Protein AF-A0A2E0EJV5-F1 (afdb_monomer_lite)

Foldseek 3Di:
DDDDDQDADQDPNDGPPVSVVVVVVVVVVQPPHDDDDDDDDDFPFADPLLVCLCQVAVLVLVCVLCVVVVHNDDSVRSVQCLQVPQVVQWDFDQDPVRDTDTDRDDPRPDGNVSSVVSVVSSQVVCVVSVRHGDDSPPPPD

Structure (mmCIF, N/CA/C/O backbone):
data_AF-A0A2E0EJV5-F1
#
_entry.id   AF-A0A2E0EJV5-F1
#
loop_
_atom_site.group_PDB
_atom_site.id
_atom_site.type_symbol
_atom_site.label_atom_id
_atom_site.label_alt_id
_atom_site.label_comp_id
_atom_site.label_asym_id
_atom_site.label_entity_id
_atom_site.label_seq_id
_atom_site.pdbx_PDB_ins_code
_atom_site.Cartn_x
_atom_site.Cartn_y
_atom_site.Cartn_z
_atom_site.occupancy
_atom_site.B_iso_or_equiv
_atom_site.auth_seq_id
_atom_site.auth_comp_id
_atom_site.auth_asym_id
_atom_site.auth_atom_id
_atom_site.pdbx_PDB_model_num
ATOM 1 N N . MET A 1 1 ? 0.681 -11.811 24.966 1.00 39.41 1 MET A N 1
ATOM 2 C CA . MET A 1 1 ? -0.355 -11.800 23.908 1.00 39.41 1 MET A CA 1
ATOM 3 C C . MET A 1 1 ? -0.661 -10.344 23.573 1.00 39.41 1 MET A C 1
ATOM 5 O O . MET A 1 1 ? -0.899 -9.587 24.505 1.00 39.41 1 MET A O 1
ATOM 9 N N . LYS A 1 2 ? -0.557 -9.905 22.310 1.00 48.88 2 LYS A N 1
ATOM 10 C CA . LYS A 1 2 ? -0.915 -8.518 21.949 1.00 48.88 2 LYS A CA 1
ATOM 11 C C . LYS A 1 2 ? -2.442 -8.365 22.053 1.00 48.88 2 LYS A C 1
ATOM 13 O O . LYS A 1 2 ? -3.135 -9.238 21.532 1.00 48.88 2 LYS A O 1
ATOM 18 N N . PRO A 1 3 ? -2.972 -7.324 22.714 1.00 64.12 3 PRO A N 1
ATOM 19 C CA . PRO A 1 3 ? -4.412 -7.103 22.762 1.00 64.12 3 PRO A CA 1
ATOM 20 C C . PRO A 1 3 ? -4.940 -6.816 21.351 1.00 64.12 3 PRO A C 1
ATOM 22 O O . PRO A 1 3 ? -4.313 -6.085 20.580 1.00 64.12 3 PRO A O 1
ATOM 25 N N . ALA A 1 4 ? -6.075 -7.421 21.000 1.00 71.81 4 ALA A N 1
ATOM 26 C CA . ALA A 1 4 ? -6.730 -7.174 19.721 1.00 71.81 4 ALA A CA 1
ATOM 27 C C . ALA A 1 4 ? -7.380 -5.775 19.727 1.00 71.81 4 ALA A C 1
ATOM 29 O O . ALA A 1 4 ? -7.988 -5.397 20.732 1.00 71.81 4 ALA A O 1
ATOM 30 N N . PRO A 1 5 ? -7.272 -4.989 18.640 1.00 79.62 5 PRO A N 1
ATOM 31 C CA . PRO A 1 5 ? -7.907 -3.679 18.569 1.00 79.62 5 PRO A CA 1
ATOM 32 C C . PRO A 1 5 ? -9.432 -3.813 18.462 1.00 79.62 5 PRO A C 1
ATOM 34 O O . PRO A 1 5 ? -9.941 -4.601 17.666 1.00 79.62 5 PRO A O 1
ATOM 37 N N . ILE A 1 6 ? -10.162 -2.9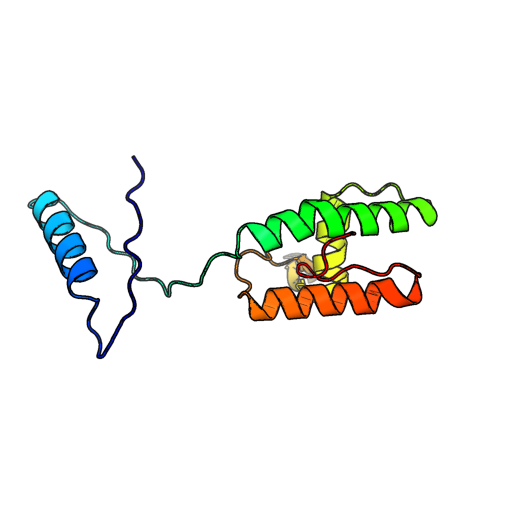98 19.225 1.00 83.19 6 ILE A N 1
ATOM 38 C CA . ILE A 1 6 ? -11.616 -2.858 19.089 1.00 83.19 6 ILE A CA 1
ATOM 39 C C . ILE A 1 6 ? -11.882 -1.903 17.922 1.00 83.19 6 ILE A C 1
ATOM 41 O O . ILE A 1 6 ? -11.526 -0.727 17.985 1.00 83.19 6 ILE A O 1
ATOM 45 N N . ILE A 1 7 ? -12.501 -2.404 16.854 1.00 81.69 7 ILE A N 1
ATOM 46 C CA . ILE A 1 7 ? -12.858 -1.613 15.671 1.00 81.69 7 ILE A CA 1
ATOM 47 C C . ILE A 1 7 ? -14.370 -1.403 15.679 1.00 81.69 7 ILE A C 1
ATOM 49 O O . ILE A 1 7 ? -15.134 -2.365 15.689 1.00 81.69 7 ILE A O 1
ATOM 53 N N . SER A 1 8 ? -14.810 -0.147 15.676 1.00 83.12 8 SER A N 1
ATOM 54 C CA . SER A 1 8 ? -16.230 0.201 15.649 1.00 83.12 8 SER A CA 1
ATOM 55 C C . SER A 1 8 ? -16.446 1.543 14.964 1.00 83.12 8 SER A C 1
ATOM 57 O O . SER A 1 8 ? -15.639 2.452 15.173 1.00 83.12 8 SER A O 1
ATOM 59 N N . PRO A 1 9 ? -17.556 1.720 14.224 1.00 77.25 9 PRO A N 1
ATOM 60 C CA . PRO A 1 9 ? -18.014 3.054 13.869 1.00 77.25 9 PRO A CA 1
ATOM 61 C C . PRO A 1 9 ? -18.316 3.855 15.142 1.00 77.25 9 PRO A C 1
ATOM 63 O O . PRO A 1 9 ? -18.745 3.291 16.157 1.00 77.25 9 PRO A O 1
ATOM 66 N N . VAL A 1 10 ? -18.083 5.165 15.067 1.00 82.06 10 VAL A N 1
ATOM 67 C CA . VAL A 1 10 ? -18.462 6.138 16.094 1.00 82.06 10 VAL A CA 1
ATOM 68 C C . VAL A 1 10 ? -19.643 6.935 15.550 1.00 82.06 10 VAL A C 1
ATOM 70 O O . VAL A 1 10 ? -19.534 7.550 14.493 1.00 82.06 10 VAL A O 1
ATOM 73 N N . LEU A 1 11 ? -20.770 6.916 16.260 1.00 77.62 11 LEU A N 1
ATOM 74 C CA . LEU A 1 11 ? -21.992 7.642 15.908 1.00 77.62 11 LEU A CA 1
ATOM 75 C C . LEU A 1 11 ? -22.383 8.522 17.096 1.00 77.62 11 LEU A C 1
ATOM 77 O O . LEU A 1 11 ? -22.530 8.024 18.211 1.00 77.62 11 LEU A O 1
ATOM 81 N N . ASN A 1 12 ? -22.531 9.831 16.875 1.00 82.00 12 ASN A N 1
ATOM 82 C CA . ASN A 1 12 ? -22.875 10.805 17.923 1.00 82.00 12 ASN A CA 1
ATOM 83 C C . ASN A 1 12 ? -21.933 10.757 19.145 1.00 82.00 12 ASN A C 1
ATOM 85 O O . ASN A 1 12 ? -22.380 10.790 20.290 1.00 82.00 12 ASN A O 1
ATOM 89 N N . GLY A 1 13 ? -20.626 10.595 18.907 1.00 81.25 13 GLY A N 1
ATOM 90 C CA . GLY A 1 13 ? -19.618 10.497 19.971 1.00 81.25 13 GLY A CA 1
ATOM 91 C C . GLY A 1 13 ? -19.655 9.192 20.777 1.00 81.25 13 GLY A C 1
ATOM 92 O O . GLY A 1 13 ? -18.935 9.069 21.765 1.00 81.25 13 GLY A O 1
ATOM 93 N N . LYS A 1 14 ? -20.466 8.206 20.373 1.00 83.06 14 LYS A N 1
ATOM 94 C CA . LYS A 1 14 ? -20.578 6.900 21.034 1.00 83.06 14 LYS A CA 1
ATOM 95 C C . LYS A 1 14 ? -20.043 5.791 20.135 1.00 83.06 14 LYS A C 1
ATOM 97 O O . LYS A 1 14 ? -20.263 5.790 18.924 1.00 83.06 14 LYS A O 1
ATOM 102 N N . LEU A 1 15 ? -19.355 4.827 20.743 1.00 84.38 15 LEU A N 1
ATOM 103 C CA . LEU A 1 15 ? -19.049 3.547 20.103 1.00 84.38 15 LEU A CA 1
ATOM 104 C C . LEU A 1 15 ? -20.341 2.736 19.929 1.00 84.38 15 LEU A C 1
ATOM 106 O O . LEU A 1 15 ? -21.331 2.967 20.628 1.00 84.38 15 LEU A O 1
ATOM 110 N N . SER A 1 16 ? -20.326 1.742 19.038 1.00 85.44 16 SER A N 1
ATOM 111 C CA . SER A 1 16 ? -21.441 0.795 18.938 1.00 85.44 16 SER A CA 1
ATOM 112 C C . SER A 1 16 ? -21.691 0.092 20.288 1.00 85.44 16 SER A C 1
ATOM 114 O O . SER A 1 16 ? -20.757 -0.055 21.090 1.00 85.44 16 SER A O 1
ATOM 116 N N . PRO A 1 17 ? -22.923 -0.376 20.568 1.00 84.62 17 PRO A N 1
ATOM 117 C CA . PRO A 1 17 ? -23.232 -1.073 21.818 1.00 84.62 17 PRO A CA 1
ATOM 118 C C . PRO A 1 17 ? -22.321 -2.282 22.072 1.00 84.62 17 PRO A C 1
ATOM 120 O O . PRO A 1 17 ? -21.836 -2.466 23.187 1.00 84.62 17 PRO A O 1
ATOM 123 N N . ALA A 1 18 ? -22.010 -3.047 21.021 1.00 82.44 18 ALA A N 1
ATOM 124 C CA . ALA A 1 18 ? -21.102 -4.189 21.095 1.00 82.44 18 ALA A CA 1
ATOM 125 C C . ALA A 1 18 ? -19.681 -3.769 21.504 1.00 82.44 18 ALA A C 1
ATOM 127 O O . ALA A 1 18 ? -19.118 -4.311 22.454 1.00 82.44 18 ALA A O 1
ATOM 128 N N . ALA A 1 19 ? -19.118 -2.753 20.843 1.00 84.25 19 ALA A N 1
ATOM 129 C CA . ALA A 1 19 ? -17.778 -2.259 21.150 1.00 84.25 19 ALA A CA 1
ATOM 130 C C . ALA A 1 19 ? -17.681 -1.635 22.548 1.00 84.25 19 ALA A C 1
ATOM 132 O O . ALA A 1 19 ? -16.689 -1.836 23.246 1.00 84.25 19 ALA A O 1
ATOM 133 N N . SER A 1 20 ? -18.731 -0.936 22.982 1.00 85.44 20 SER A N 1
ATOM 134 C CA . SER A 1 20 ? -18.822 -0.373 24.334 1.00 85.44 20 SER A CA 1
ATOM 135 C C . SER A 1 20 ? -18.848 -1.468 25.403 1.00 85.44 20 SER A C 1
ATOM 137 O O . SER A 1 20 ? -18.195 -1.334 26.437 1.00 85.44 20 SER A O 1
ATOM 139 N N . GLY A 1 21 ? -19.560 -2.572 25.144 1.00 87.06 21 GLY A N 1
ATOM 140 C CA . GLY A 1 21 ? -19.569 -3.748 26.014 1.00 87.06 21 GLY A CA 1
ATOM 141 C C . GLY A 1 21 ? -18.191 -4.404 26.124 1.00 87.06 21 GLY A C 1
ATOM 142 O O . GLY A 1 21 ? -17.718 -4.657 27.229 1.00 87.06 21 GLY A O 1
ATOM 143 N N . ILE A 1 22 ? -17.506 -4.606 24.993 1.00 86.12 22 ILE A N 1
ATOM 144 C CA . ILE A 1 22 ? -16.149 -5.180 24.965 1.00 86.12 22 ILE A CA 1
ATOM 145 C C . ILE A 1 22 ? -15.161 -4.281 25.718 1.00 86.12 22 ILE A C 1
ATOM 147 O O . ILE A 1 22 ? -14.381 -4.777 26.532 1.00 86.12 22 ILE A O 1
ATOM 151 N N . LEU A 1 23 ? -15.211 -2.964 25.490 1.00 87.69 23 LEU A N 1
ATOM 152 C CA . LEU A 1 23 ? -14.361 -2.006 26.195 1.00 87.69 23 LEU A CA 1
ATOM 153 C C . LEU A 1 23 ? -14.602 -2.069 27.707 1.00 87.69 23 LEU A C 1
ATOM 155 O O . LEU A 1 23 ? -13.646 -2.212 28.463 1.00 87.69 23 LEU A O 1
ATOM 159 N N . ARG A 1 24 ? -15.865 -2.036 28.150 1.00 88.94 24 ARG A N 1
ATOM 160 C CA . ARG A 1 24 ? -16.220 -2.119 29.575 1.00 88.94 24 ARG A CA 1
ATOM 161 C C . ARG A 1 24 ? -15.727 -3.419 30.212 1.00 88.94 24 ARG A C 1
ATOM 163 O O . ARG A 1 24 ? -15.128 -3.372 31.279 1.00 88.94 24 ARG A O 1
ATOM 170 N N . ASN A 1 25 ? -15.908 -4.558 29.546 1.00 87.81 25 ASN A N 1
ATOM 171 C CA . ASN A 1 25 ? -15.417 -5.845 30.044 1.00 87.81 25 ASN A CA 1
ATOM 172 C C . ASN A 1 25 ? -13.884 -5.873 30.144 1.00 87.81 25 ASN A C 1
ATOM 174 O O . ASN A 1 25 ? -13.337 -6.406 31.106 1.00 87.81 25 ASN A O 1
ATOM 178 N N . THR A 1 26 ? -13.195 -5.264 29.176 1.00 85.94 26 THR A N 1
ATOM 179 C CA . THR A 1 26 ? -11.729 -5.164 29.174 1.00 85.94 26 THR A CA 1
ATOM 180 C C . THR A 1 26 ? -11.229 -4.276 30.313 1.00 85.94 26 THR A C 1
ATOM 182 O O . THR A 1 26 ? -10.243 -4.618 30.959 1.00 85.94 26 THR A O 1
ATOM 185 N N . LEU A 1 27 ? -11.918 -3.165 30.592 1.00 88.25 27 LEU A N 1
ATOM 186 C CA . LEU A 1 27 ? -11.601 -2.287 31.720 1.00 88.25 27 LEU A CA 1
ATOM 187 C C . LEU A 1 27 ? -11.835 -2.985 33.063 1.00 88.25 27 LEU A C 1
ATOM 189 O O . LEU A 1 27 ? -10.945 -2.959 33.903 1.00 88.25 27 LEU A O 1
ATOM 193 N N . ASN A 1 28 ? -12.956 -3.695 33.224 1.00 89.25 28 ASN A N 1
ATOM 194 C CA . ASN A 1 28 ? -13.237 -4.471 34.437 1.00 89.25 28 ASN A CA 1
ATOM 195 C C . ASN A 1 28 ? -12.164 -5.545 34.702 1.00 89.25 28 ASN A C 1
ATOM 197 O O . ASN A 1 28 ? -11.812 -5.810 35.845 1.00 89.25 28 ASN A O 1
ATOM 201 N N . ALA A 1 29 ? -11.609 -6.161 33.653 1.00 85.94 29 ALA A N 1
ATOM 202 C CA . ALA A 1 29 ? -10.522 -7.136 33.790 1.00 85.94 29 ALA A CA 1
ATOM 203 C C . ALA A 1 29 ? -9.175 -6.507 34.211 1.00 85.94 29 ALA A C 1
ATOM 205 O O . ALA A 1 29 ? -8.242 -7.220 34.595 1.00 85.94 29 ALA A O 1
ATOM 206 N N . LEU A 1 30 ? -9.058 -5.182 34.117 1.00 86.31 30 LEU A N 1
ATOM 207 C CA . LEU A 1 30 ? -7.884 -4.400 34.495 1.00 86.31 30 LEU A CA 1
ATOM 208 C C . LEU A 1 30 ? -8.107 -3.606 35.789 1.00 86.31 30 LEU A C 1
ATOM 210 O O . LEU A 1 30 ? -7.298 -2.736 36.101 1.00 86.31 30 LEU A O 1
ATOM 214 N N . GLU A 1 31 ? -9.156 -3.921 36.552 1.00 87.75 31 GLU A N 1
ATOM 215 C CA . GLU A 1 31 ? -9.428 -3.297 37.846 1.00 87.75 31 GLU A CA 1
ATOM 216 C C . GLU A 1 31 ? -8.188 -3.370 38.759 1.00 87.75 31 GLU A C 1
ATOM 218 O O . GLU A 1 31 ? -7.531 -4.410 38.873 1.00 87.75 31 GLU A O 1
ATOM 223 N N . GLY A 1 32 ? -7.825 -2.238 39.367 1.00 89.00 32 GLY A N 1
ATOM 224 C CA . GLY A 1 32 ? -6.616 -2.115 40.190 1.00 89.00 32 GLY A CA 1
ATOM 225 C C . GLY A 1 32 ? -5.288 -2.040 39.417 1.00 89.00 32 GLY A C 1
ATOM 226 O O . GLY A 1 32 ? -4.228 -2.032 40.043 1.00 89.00 32 GLY A O 1
ATOM 227 N N . LYS A 1 33 ? -5.308 -1.969 38.079 1.00 90.75 33 LYS A N 1
ATOM 228 C CA . LYS A 1 33 ? -4.119 -1.780 37.226 1.00 90.75 33 LYS A CA 1
ATOM 229 C C . LYS A 1 33 ? -4.233 -0.497 36.403 1.00 90.75 33 LYS A C 1
ATOM 231 O O . LYS A 1 33 ? -5.320 -0.052 36.051 1.00 90.75 33 LYS A O 1
ATOM 236 N N . THR A 1 34 ? -3.092 0.068 36.017 1.00 83.88 34 THR A N 1
ATOM 237 C CA . THR A 1 34 ? -3.054 1.220 35.106 1.00 83.88 34 THR A CA 1
ATOM 238 C C . THR A 1 34 ? -3.225 0.759 33.659 1.00 83.88 34 THR A C 1
ATOM 240 O O . THR A 1 34 ? -2.375 0.047 33.124 1.00 83.88 34 THR A O 1
ATOM 243 N N . ALA A 1 35 ? -4.313 1.176 33.008 1.00 82.88 35 ALA A N 1
ATOM 244 C CA . ALA A 1 35 ? -4.584 0.886 31.602 1.00 82.88 35 ALA A CA 1
ATOM 245 C C . ALA A 1 35 ? -4.143 2.044 30.688 1.00 82.88 35 ALA A C 1
ATOM 247 O O . ALA A 1 35 ? -4.367 3.212 30.996 1.00 82.88 35 ALA A O 1
ATOM 248 N N . SER A 1 36 ? -3.561 1.720 29.529 1.00 81.56 36 SER A N 1
ATOM 249 C CA . SER A 1 36 ? -3.299 2.678 28.448 1.00 81.56 36 SER A CA 1
ATOM 250 C C . SER A 1 36 ? -4.320 2.470 27.330 1.00 81.56 36 SER A C 1
ATOM 252 O O . SER A 1 36 ? -4.442 1.364 26.800 1.00 81.56 36 SER A O 1
ATOM 254 N N . ILE A 1 37 ? -5.067 3.521 26.984 1.00 82.31 37 ILE A N 1
ATOM 255 C CA . ILE A 1 37 ? -6.095 3.493 25.936 1.00 82.31 37 ILE A CA 1
ATOM 256 C C . ILE A 1 37 ? -5.617 4.351 24.770 1.00 82.31 37 ILE A C 1
ATOM 258 O O . ILE A 1 37 ? -5.283 5.520 24.942 1.00 82.31 37 ILE A O 1
ATOM 262 N N . VAL A 1 38 ? -5.615 3.775 23.570 1.00 81.25 38 VAL A N 1
ATOM 263 C CA . VAL A 1 38 ? -5.202 4.462 22.345 1.00 81.25 38 VAL A CA 1
ATOM 264 C C . VAL A 1 38 ? -6.378 4.483 21.377 1.00 81.25 38 VAL A C 1
ATOM 266 O O . VAL A 1 38 ? -6.777 3.443 20.856 1.00 81.25 38 VAL A O 1
ATOM 269 N N . ILE A 1 39 ? -6.922 5.673 21.123 1.00 81.31 39 ILE A N 1
ATOM 270 C CA . ILE A 1 39 ? -7.979 5.890 20.131 1.00 81.31 39 ILE A CA 1
ATOM 271 C C . ILE A 1 39 ? -7.314 6.396 18.854 1.00 81.31 39 ILE A C 1
ATOM 273 O O . ILE A 1 39 ? -6.660 7.435 18.852 1.00 81.31 39 ILE A O 1
ATOM 277 N N . LYS A 1 40 ? -7.466 5.645 17.764 1.00 77.38 40 LYS A N 1
ATOM 278 C CA . LYS A 1 40 ? -6.982 6.022 16.433 1.00 77.38 40 LYS A CA 1
ATOM 279 C C . LYS A 1 40 ? -8.124 5.907 15.441 1.00 77.38 40 LYS A C 1
ATOM 281 O O . LYS A 1 40 ? -8.951 5.002 15.555 1.00 77.38 40 LYS A O 1
ATOM 286 N N . GLN A 1 41 ? -8.146 6.793 14.450 1.00 76.31 41 GLN A N 1
ATOM 287 C CA . GLN A 1 41 ? -9.047 6.645 13.314 1.00 76.31 41 GLN A CA 1
ATOM 288 C C . GLN A 1 41 ? -8.770 5.291 12.650 1.00 76.31 41 GLN A C 1
ATOM 290 O O . GLN A 1 41 ? -7.649 5.022 12.212 1.00 76.31 41 GLN A O 1
ATOM 295 N N . HIS A 1 42 ? -9.779 4.418 12.601 1.00 70.69 42 HIS A N 1
ATOM 296 C CA . HIS A 1 42 ? -9.633 3.144 11.914 1.00 70.69 42 HIS A CA 1
ATOM 297 C C . HIS A 1 42 ? -9.670 3.384 10.406 1.00 70.69 42 HIS A C 1
ATOM 299 O O . HIS A 1 42 ? -10.736 3.528 9.810 1.00 70.69 42 HIS A O 1
ATOM 305 N N . ARG A 1 43 ? -8.492 3.420 9.786 1.00 63.19 43 ARG A N 1
ATOM 306 C CA . ARG A 1 43 ? -8.362 3.281 8.338 1.00 63.19 43 ARG A CA 1
ATOM 307 C C . ARG A 1 43 ? -8.379 1.791 8.023 1.00 63.19 43 ARG A C 1
ATOM 309 O O . ARG A 1 43 ? -7.658 1.023 8.667 1.00 63.19 43 ARG A O 1
ATOM 316 N 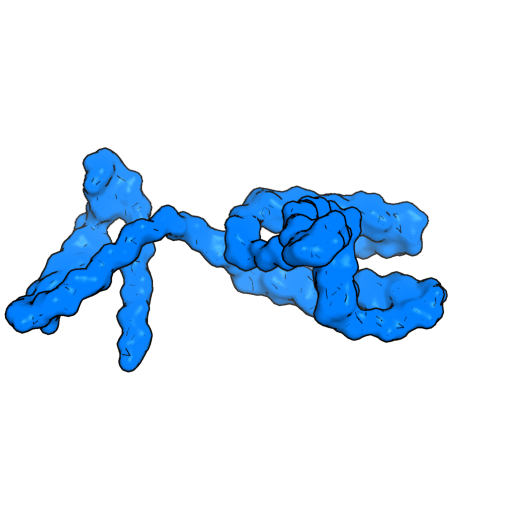N . ARG A 1 44 ? -9.193 1.370 7.049 1.00 55.34 44 ARG A N 1
ATOM 317 C CA . ARG A 1 44 ? -9.077 0.013 6.507 1.00 55.34 44 ARG A CA 1
ATOM 318 C C . ARG A 1 44 ? -7.637 -0.139 6.029 1.00 55.34 44 ARG A C 1
ATOM 320 O O . ARG A 1 44 ? -7.231 0.547 5.095 1.00 55.34 44 ARG A O 1
ATOM 327 N N . LYS A 1 45 ? -6.859 -1.015 6.673 1.00 52.12 45 LYS A N 1
ATOM 328 C CA . LYS A 1 45 ? -5.624 -1.491 6.049 1.00 52.12 45 LYS A CA 1
ATOM 329 C C . LYS A 1 45 ? -6.025 -2.076 4.702 1.00 52.12 45 LYS A C 1
ATOM 331 O O . LYS A 1 45 ? -7.048 -2.762 4.636 1.00 52.12 45 LYS A O 1
ATOM 336 N N . ARG A 1 46 ? -5.251 -1.729 3.669 1.00 51.31 46 ARG A N 1
ATOM 337 C CA . ARG A 1 46 ? -5.411 -2.171 2.282 1.00 51.31 46 ARG A CA 1
ATOM 338 C C . ARG A 1 46 ? -6.040 -3.562 2.228 1.00 51.31 46 ARG A C 1
ATOM 340 O O . ARG A 1 46 ? -5.593 -4.460 2.945 1.00 51.31 46 ARG A O 1
ATOM 347 N N . SER A 1 47 ? -7.062 -3.738 1.393 1.00 53.53 47 SER A N 1
ATOM 348 C CA . SER A 1 47 ? -7.634 -5.064 1.196 1.00 53.53 47 SER A CA 1
ATOM 349 C C . SER A 1 47 ? -6.496 -6.036 0.837 1.00 53.53 47 SER A C 1
ATOM 351 O O . SER A 1 47 ? -5.655 -5.741 -0.015 1.00 53.53 47 SER A O 1
ATOM 353 N N . VAL A 1 48 ? -6.417 -7.170 1.540 1.00 54.44 48 VAL A N 1
ATOM 354 C CA . VAL A 1 48 ? -5.418 -8.227 1.290 1.00 54.44 48 VAL A CA 1
ATOM 355 C C . VAL A 1 48 ? -5.285 -8.567 -0.213 1.00 54.44 48 VAL A C 1
ATOM 357 O O . VAL A 1 48 ? -4.148 -8.731 -0.663 1.00 54.44 48 VAL A O 1
ATOM 360 N N . PRO A 1 49 ? -6.372 -8.556 -1.021 1.00 67.69 49 PRO A N 1
ATOM 361 C CA . PRO A 1 49 ? -6.294 -8.744 -2.472 1.00 67.69 49 PRO A CA 1
ATOM 362 C C . PRO A 1 49 ? -5.434 -7.713 -3.215 1.00 67.69 49 PRO A C 1
ATOM 364 O O . PRO A 1 49 ? -4.607 -8.098 -4.034 1.00 67.69 49 PRO A O 1
ATOM 367 N N . GLN A 1 50 ? -5.552 -6.418 -2.905 1.00 69.19 50 GLN A N 1
ATOM 368 C CA . GLN A 1 50 ? -4.778 -5.366 -3.584 1.00 69.19 50 GLN A CA 1
ATOM 369 C C . GLN A 1 50 ? -3.275 -5.466 -3.284 1.00 69.19 50 GLN A C 1
ATOM 371 O O . GLN A 1 50 ? -2.444 -5.095 -4.111 1.00 69.19 50 GLN A O 1
ATOM 376 N N . ASN A 1 51 ? -2.899 -5.970 -2.101 1.00 76.31 51 ASN A N 1
ATOM 377 C CA . ASN A 1 51 ? -1.486 -6.119 -1.746 1.00 76.31 51 ASN A CA 1
ATOM 378 C C . ASN A 1 51 ? -0.888 -7.306 -2.486 1.00 76.31 51 ASN A C 1
ATOM 380 O O . ASN A 1 51 ? 0.210 -7.193 -3.023 1.00 76.31 51 ASN A O 1
ATOM 384 N N . GLY A 1 52 ? -1.639 -8.409 -2.537 1.00 79.44 52 GLY A N 1
ATOM 385 C CA . GLY A 1 52 ? -1.278 -9.579 -3.326 1.00 79.44 52 GLY A CA 1
ATOM 386 C C . GLY A 1 52 ? -1.148 -9.246 -4.809 1.00 79.44 52 GLY A C 1
ATOM 387 O O . GLY A 1 52 ? -0.145 -9.602 -5.410 1.00 79.44 52 GLY A O 1
ATOM 388 N N . PHE A 1 53 ? -2.094 -8.494 -5.377 1.00 83.62 53 PHE A N 1
ATOM 389 C CA . PHE A 1 53 ? -2.040 -8.069 -6.778 1.00 83.62 53 PHE A CA 1
ATOM 390 C C . PHE A 1 53 ? -0.799 -7.218 -7.081 1.00 83.62 53 PHE A C 1
ATOM 392 O O . PHE A 1 53 ? -0.090 -7.461 -8.053 1.00 83.62 53 PHE A O 1
ATOM 399 N N . TYR A 1 54 ? -0.481 -6.256 -6.216 1.00 86.38 54 TYR A N 1
ATOM 400 C CA . TYR A 1 54 ? 0.685 -5.400 -6.409 1.00 86.38 54 TYR A CA 1
ATOM 401 C C . TYR A 1 54 ? 2.006 -6.175 -6.414 1.00 86.38 54 TYR A C 1
ATOM 403 O O . TYR A 1 54 ? 2.794 -6.053 -7.348 1.00 86.38 54 TYR A O 1
ATOM 411 N N . TRP A 1 55 ? 2.241 -6.992 -5.387 1.00 86.06 55 TRP A N 1
ATOM 412 C CA . TRP A 1 55 ? 3.489 -7.749 -5.273 1.00 86.06 55 TRP A CA 1
ATOM 413 C C . TRP A 1 55 ? 3.550 -8.951 -6.220 1.00 86.06 55 TRP A C 1
ATOM 415 O O . TRP A 1 55 ? 4.634 -9.335 -6.638 1.00 86.06 55 TRP A O 1
ATOM 425 N N . GLY A 1 56 ? 2.404 -9.544 -6.559 1.00 85.19 56 GLY A N 1
ATOM 426 C CA . GLY A 1 56 ? 2.323 -10.743 -7.393 1.00 85.19 56 GLY A CA 1
ATOM 427 C C . GLY A 1 56 ? 2.204 -10.478 -8.892 1.00 85.19 56 GLY A C 1
ATOM 428 O O . GLY A 1 56 ? 2.554 -11.355 -9.673 1.00 85.19 56 GLY A O 1
ATOM 429 N N . VAL A 1 57 ? 1.724 -9.299 -9.302 1.00 87.38 57 VAL A N 1
ATOM 430 C CA . VAL A 1 57 ? 1.479 -8.966 -10.717 1.00 87.38 57 VAL A CA 1
ATOM 431 C C . VAL A 1 57 ? 2.235 -7.705 -11.113 1.00 87.38 57 VAL A C 1
ATOM 433 O O . VAL A 1 57 ? 3.138 -7.763 -11.943 1.00 87.38 57 VAL A O 1
ATOM 436 N N . VAL A 1 58 ? 1.927 -6.574 -10.475 1.00 87.56 58 VAL A N 1
ATOM 437 C CA . VAL A 1 58 ? 2.450 -5.258 -10.883 1.00 87.56 58 VAL A CA 1
ATOM 438 C C . VAL A 1 58 ? 3.976 -5.198 -10.787 1.00 87.56 58 VAL A C 1
ATOM 440 O O . VAL A 1 58 ? 4.642 -4.818 -11.745 1.00 87.56 58 VAL A O 1
ATOM 443 N N . ILE A 1 59 ? 4.541 -5.590 -9.643 1.00 90.31 59 ILE A N 1
ATOM 444 C CA . ILE A 1 59 ? 5.989 -5.552 -9.421 1.00 90.31 59 ILE A CA 1
ATOM 445 C C . ILE A 1 59 ? 6.745 -6.478 -10.392 1.00 90.31 59 ILE A C 1
ATOM 447 O O . ILE A 1 59 ? 7.655 -5.981 -11.053 1.00 90.31 59 ILE A O 1
ATOM 451 N N . PRO A 1 60 ? 6.380 -7.766 -10.557 1.00 89.88 60 PRO A N 1
ATOM 452 C CA . PRO A 1 60 ? 7.023 -8.639 -11.540 1.00 89.88 60 PRO A CA 1
ATOM 453 C C . PRO A 1 60 ? 6.959 -8.121 -12.979 1.00 89.88 60 PRO A C 1
ATOM 455 O O . PRO A 1 60 ? 7.956 -8.209 -13.691 1.00 89.88 60 PRO A O 1
ATOM 458 N N . MET A 1 61 ? 5.828 -7.542 -13.397 1.00 89.50 61 MET A N 1
ATOM 459 C CA . MET A 1 61 ? 5.677 -6.947 -14.730 1.00 89.50 61 MET A CA 1
ATOM 460 C C . MET A 1 61 ? 6.652 -5.787 -14.951 1.00 89.50 61 MET A C 1
ATOM 462 O O . MET A 1 61 ? 7.334 -5.730 -15.972 1.00 89.50 61 MET A O 1
ATOM 466 N N . VAL A 1 62 ? 6.782 -4.895 -13.966 1.00 87.75 62 VAL A N 1
ATOM 467 C CA . VAL A 1 62 ? 7.733 -3.778 -14.045 1.00 87.75 62 VAL A CA 1
ATOM 468 C C . VAL A 1 62 ? 9.183 -4.269 -13.944 1.00 87.75 62 VAL A C 1
ATOM 470 O O . VAL A 1 62 ? 10.040 -3.751 -14.650 1.00 87.75 62 VAL A O 1
ATOM 473 N N . CYS A 1 63 ? 9.482 -5.294 -13.140 1.00 88.19 63 CYS A N 1
ATOM 474 C CA . CYS A 1 63 ? 10.801 -5.941 -13.149 1.00 88.19 63 CYS A CA 1
ATOM 475 C C . CYS A 1 63 ? 11.150 -6.500 -14.538 1.00 88.19 63 CYS A C 1
ATOM 477 O O . CYS A 1 63 ? 12.279 -6.321 -14.991 1.00 88.19 63 CYS A O 1
ATOM 479 N N . GLY A 1 64 ? 10.190 -7.141 -15.215 1.00 87.56 64 GLY A N 1
ATOM 480 C CA . GLY A 1 64 ? 10.347 -7.626 -16.589 1.00 87.56 64 GLY A CA 1
ATOM 481 C C . GLY A 1 64 ? 10.688 -6.494 -17.554 1.00 87.56 64 GLY A C 1
ATOM 482 O O . GLY A 1 64 ? 11.680 -6.586 -18.270 1.00 87.56 64 GLY A O 1
ATOM 483 N N . LEU A 1 65 ? 9.956 -5.381 -17.470 1.00 87.62 65 LEU A N 1
ATOM 484 C CA . LEU A 1 65 ? 10.248 -4.182 -18.255 1.00 87.62 65 LEU A CA 1
ATOM 485 C C . LEU A 1 65 ? 11.672 -3.667 -18.001 1.00 87.62 65 LEU A C 1
ATOM 487 O O . LEU A 1 65 ? 12.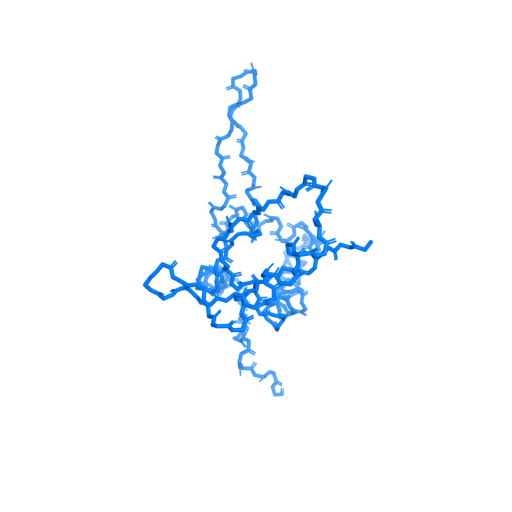424 -3.421 -18.934 1.00 87.62 65 LEU A O 1
ATOM 491 N N . PHE A 1 66 ? 12.092 -3.544 -16.741 1.00 86.56 66 PHE A N 1
ATOM 492 C CA . PHE A 1 66 ? 13.458 -3.123 -16.413 1.00 86.56 66 PHE A CA 1
ATOM 493 C C . PHE A 1 66 ? 14.512 -4.068 -17.012 1.00 86.56 66 PHE A C 1
ATOM 495 O O . PHE A 1 66 ? 15.525 -3.595 -17.535 1.00 86.56 66 PHE A O 1
ATOM 502 N N . ALA A 1 67 ? 14.255 -5.378 -16.990 1.00 87.56 67 ALA A N 1
ATOM 503 C CA . ALA A 1 67 ? 15.136 -6.381 -17.574 1.00 87.56 67 ALA A CA 1
ATOM 504 C C . ALA A 1 67 ? 15.229 -6.273 -19.107 1.00 87.56 67 ALA A C 1
ATOM 506 O O . ALA A 1 67 ? 16.324 -6.432 -19.645 1.00 87.56 67 ALA A O 1
ATOM 507 N N . GLU A 1 68 ? 14.138 -5.936 -19.805 1.00 86.50 68 GLU A N 1
ATOM 508 C CA . GLU A 1 68 ? 14.147 -5.667 -21.255 1.00 86.50 68 GLU A CA 1
ATOM 509 C C . GLU A 1 68 ? 15.060 -4.489 -21.622 1.00 86.50 68 GLU A C 1
ATOM 511 O O . GLU A 1 68 ? 15.746 -4.519 -22.643 1.00 86.50 68 GLU A O 1
ATOM 516 N N . TYR A 1 69 ? 15.153 -3.489 -20.743 1.00 84.62 69 TYR A N 1
ATOM 517 C CA . TYR A 1 69 ? 16.092 -2.369 -20.865 1.00 84.62 69 TYR A CA 1
ATOM 518 C C . TYR A 1 69 ? 17.482 -2.658 -20.261 1.00 84.62 69 TYR A C 1
ATOM 520 O O . TYR A 1 69 ? 18.282 -1.738 -20.084 1.00 84.62 69 TYR A O 1
ATOM 528 N N . GLY A 1 70 ? 17.791 -3.916 -19.929 1.00 84.81 70 GLY A N 1
ATOM 529 C CA . GLY A 1 70 ? 19.100 -4.349 -19.428 1.00 84.81 70 GLY A CA 1
ATOM 530 C C . GLY A 1 70 ? 19.361 -4.069 -17.944 1.00 84.81 70 GLY A C 1
ATOM 531 O O . GLY A 1 70 ? 20.489 -4.234 -17.481 1.00 84.81 70 GLY A O 1
ATOM 532 N N . ASN A 1 71 ? 18.345 -3.666 -17.180 1.00 84.25 71 ASN A N 1
ATOM 533 C CA . ASN A 1 71 ? 18.457 -3.389 -15.750 1.00 84.25 71 ASN A CA 1
ATOM 534 C C . ASN A 1 71 ? 17.837 -4.529 -14.936 1.00 84.25 71 ASN A C 1
ATOM 536 O O . ASN A 1 71 ? 16.625 -4.598 -14.752 1.00 84.25 71 ASN A O 1
ATOM 540 N N . ALA A 1 72 ? 18.668 -5.415 -14.391 1.00 78.44 72 ALA A N 1
ATOM 541 C CA . ALA A 1 72 ? 18.206 -6.438 -13.456 1.00 78.44 72 ALA A CA 1
ATOM 542 C C . ALA A 1 72 ? 17.951 -5.812 -12.071 1.00 78.44 72 ALA A C 1
ATOM 544 O O . ALA A 1 72 ? 18.821 -5.817 -11.202 1.00 78.44 72 ALA A O 1
ATOM 545 N N . ALA A 1 73 ? 16.764 -5.234 -11.884 1.00 81.06 73 ALA A N 1
ATOM 546 C CA . ALA A 1 73 ? 16.319 -4.694 -10.604 1.00 81.06 73 ALA A CA 1
ATOM 547 C C . ALA A 1 73 ? 15.490 -5.734 -9.838 1.00 81.06 73 ALA A C 1
ATOM 549 O O . ALA A 1 73 ? 14.579 -6.356 -10.389 1.00 81.06 73 ALA A O 1
ATOM 550 N N . ASP A 1 74 ? 15.785 -5.905 -8.551 1.00 86.44 74 ASP A N 1
ATOM 551 C CA . ASP A 1 74 ? 14.965 -6.729 -7.670 1.00 86.44 74 ASP A CA 1
ATOM 552 C C . ASP A 1 74 ? 13.616 -6.052 -7.355 1.00 86.44 74 ASP A C 1
ATOM 554 O O . ASP A 1 74 ? 13.400 -4.854 -7.569 1.00 86.44 74 ASP A O 1
ATOM 558 N N . GLN A 1 75 ? 12.676 -6.846 -6.841 1.00 84.56 75 GLN A N 1
ATOM 559 C CA . GLN A 1 75 ? 11.314 -6.390 -6.550 1.00 84.56 75 GLN A CA 1
ATOM 560 C C . GLN A 1 75 ? 11.283 -5.210 -5.569 1.00 84.56 75 GLN A C 1
ATOM 562 O O . GLN A 1 75 ? 10.433 -4.325 -5.680 1.00 84.56 75 GLN A O 1
ATOM 567 N N . GLU A 1 76 ? 12.214 -5.177 -4.613 1.00 82.94 76 GLU A N 1
ATOM 568 C CA . GLU A 1 76 ? 12.297 -4.104 -3.626 1.00 82.94 76 GLU A CA 1
ATOM 569 C C . GLU A 1 76 ? 12.840 -2.804 -4.238 1.00 82.94 76 GLU A C 1
ATOM 571 O O . GLU A 1 76 ? 12.319 -1.720 -3.948 1.00 82.94 76 GLU A O 1
ATOM 576 N N . THR A 1 77 ? 13.830 -2.889 -5.129 1.00 83.75 77 THR A N 1
ATOM 577 C CA . THR A 1 77 ? 14.350 -1.732 -5.869 1.00 83.75 77 THR A CA 1
ATOM 578 C C . THR A 1 77 ? 13.290 -1.163 -6.794 1.00 83.75 77 THR A C 1
ATOM 580 O O . THR A 1 77 ? 13.086 0.052 -6.801 1.00 83.75 77 THR A O 1
ATOM 583 N N . VAL A 1 78 ? 12.551 -2.011 -7.513 1.00 85.88 78 VAL A N 1
ATOM 584 C CA . VAL A 1 78 ? 11.433 -1.567 -8.359 1.00 85.88 78 VAL A CA 1
ATOM 585 C C . VAL A 1 78 ? 10.330 -0.930 -7.515 1.00 85.88 78 VAL A C 1
ATOM 587 O O . VAL A 1 78 ? 9.848 0.153 -7.847 1.00 85.88 78 VAL A O 1
ATOM 590 N N . HIS A 1 79 ? 9.977 -1.522 -6.372 1.00 86.19 79 HIS A N 1
ATOM 591 C CA . HIS A 1 79 ? 9.027 -0.919 -5.436 1.00 86.19 79 HIS A CA 1
ATOM 592 C C . HIS A 1 79 ? 9.476 0.479 -4.979 1.00 86.19 79 HIS A C 1
ATOM 594 O O . HIS A 1 79 ? 8.689 1.432 -4.985 1.00 86.19 79 HIS A O 1
ATOM 600 N N . ARG A 1 80 ? 10.753 0.622 -4.614 1.00 80.50 80 ARG A N 1
ATOM 601 C CA . ARG A 1 80 ? 11.353 1.894 -4.195 1.00 80.50 80 ARG A CA 1
ATOM 602 C C . ARG A 1 80 ? 11.350 2.920 -5.326 1.00 80.50 80 ARG A C 1
ATOM 604 O O . ARG A 1 80 ? 10.995 4.076 -5.091 1.00 80.50 80 ARG A O 1
ATOM 611 N N . PHE A 1 81 ? 11.697 2.493 -6.537 1.00 84.12 81 PHE A N 1
ATOM 612 C CA . PHE A 1 81 ? 11.658 3.317 -7.738 1.00 84.12 81 PHE A CA 1
ATOM 613 C C . PHE A 1 81 ? 10.245 3.840 -7.999 1.00 84.12 81 PHE A C 1
ATOM 615 O O . PHE A 1 81 ? 10.060 5.049 -8.103 1.00 84.12 81 PHE A O 1
ATOM 622 N N . LEU A 1 82 ? 9.234 2.967 -8.013 1.00 83.75 82 LEU A N 1
ATOM 623 C CA . LEU A 1 82 ? 7.846 3.363 -8.263 1.00 83.75 82 LEU A CA 1
ATOM 624 C C . LEU A 1 82 ? 7.325 4.326 -7.190 1.00 83.75 82 LEU A C 1
ATOM 626 O O . LEU A 1 82 ? 6.643 5.298 -7.512 1.00 83.75 82 LEU A O 1
ATOM 630 N N . LYS A 1 83 ? 7.673 4.121 -5.914 1.00 78.88 83 LYS A N 1
ATOM 631 C CA . LYS A 1 83 ? 7.288 5.057 -4.843 1.00 78.88 83 LYS A CA 1
ATOM 632 C C . LYS A 1 83 ? 7.887 6.440 -5.044 1.00 78.88 83 LYS A C 1
ATOM 634 O O . LYS A 1 83 ? 7.200 7.443 -4.876 1.00 78.88 83 LYS A O 1
ATOM 639 N N . GLY A 1 84 ? 9.167 6.480 -5.396 1.00 72.44 84 GLY A N 1
ATOM 640 C CA . GLY A 1 84 ? 9.885 7.730 -5.557 1.00 72.44 84 GLY A CA 1
ATOM 641 C C . GLY A 1 84 ? 9.531 8.467 -6.847 1.00 72.44 84 GLY A C 1
ATOM 642 O O . GLY A 1 84 ? 9.396 9.685 -6.837 1.00 72.44 84 GLY A O 1
ATOM 643 N N . GLN A 1 85 ? 9.455 7.756 -7.966 1.00 74.50 85 GLN A N 1
ATOM 644 C CA . GLN A 1 85 ? 9.361 8.354 -9.296 1.00 74.50 85 GLN A CA 1
ATOM 645 C C . GLN A 1 85 ? 7.922 8.519 -9.781 1.00 74.50 85 GLN A C 1
ATOM 647 O O . GLN A 1 85 ? 7.641 9.456 -10.517 1.00 74.50 85 GLN A O 1
ATOM 652 N N . VAL A 1 86 ? 7.021 7.631 -9.359 1.00 72.31 86 VAL A N 1
ATOM 653 C CA . VAL A 1 86 ? 5.623 7.617 -9.815 1.00 72.31 86 VAL A CA 1
ATOM 654 C C . VAL A 1 86 ? 4.665 8.059 -8.707 1.00 72.31 86 VAL A C 1
ATOM 656 O O . VAL A 1 86 ? 3.671 8.731 -8.966 1.00 72.31 86 VAL A O 1
ATOM 659 N N . GLY A 1 87 ? 4.958 7.694 -7.457 1.00 63.06 87 GLY A N 1
ATOM 660 C CA . GLY A 1 87 ? 4.124 8.039 -6.303 1.00 63.06 87 GLY A CA 1
ATOM 661 C C . GLY A 1 87 ? 4.281 9.469 -5.797 1.00 63.06 87 GLY A C 1
ATOM 662 O O . GLY A 1 87 ? 3.438 9.903 -5.021 1.00 63.06 87 GLY A O 1
ATOM 663 N N . ASP A 1 88 ? 5.340 10.175 -6.209 1.00 63.34 88 ASP A N 1
ATOM 664 C CA . ASP A 1 88 ? 5.761 11.471 -5.647 1.00 63.34 88 ASP A CA 1
ATOM 665 C C . ASP A 1 88 ? 5.871 11.457 -4.106 1.00 63.34 88 ASP A C 1
ATOM 667 O O . ASP A 1 88 ? 5.750 12.465 -3.420 1.00 63.34 88 ASP A O 1
ATOM 671 N N . MET A 1 89 ? 6.115 10.272 -3.532 1.00 62.62 89 MET A N 1
ATOM 672 C CA . MET A 1 89 ? 6.231 10.050 -2.086 1.00 62.62 89 MET A CA 1
ATOM 673 C C . MET A 1 89 ? 7.655 10.357 -1.624 1.00 62.62 89 MET A C 1
ATOM 675 O O . MET A 1 89 ? 8.314 9.512 -1.011 1.00 62.62 89 MET A O 1
ATOM 679 N N . LYS A 1 90 ? 8.170 11.530 -1.998 1.00 56.31 90 LYS A N 1
ATOM 680 C CA . LYS A 1 90 ? 9.508 12.005 -1.647 1.00 56.31 90 LYS A CA 1
ATOM 681 C C . LYS A 1 90 ? 9.382 13.294 -0.845 1.00 56.31 90 LYS A C 1
ATOM 683 O O . LYS A 1 90 ? 8.999 14.326 -1.385 1.00 56.31 90 LYS A O 1
ATOM 688 N N . THR A 1 91 ? 9.802 13.256 0.410 1.00 49.31 91 THR A N 1
ATOM 689 C CA . THR A 1 91 ? 9.941 14.463 1.227 1.00 49.31 91 THR A CA 1
ATOM 690 C C . THR A 1 91 ? 11.392 14.919 1.188 1.00 49.31 91 THR A C 1
ATOM 692 O O . THR A 1 91 ? 12.321 14.116 1.317 1.00 49.31 91 THR A O 1
ATOM 695 N N . ARG A 1 92 ? 11.603 16.217 0.957 1.00 48.50 92 ARG A N 1
ATOM 696 C CA . ARG A 1 92 ? 12.934 16.828 0.987 1.00 48.50 92 ARG A CA 1
ATOM 697 C C . ARG A 1 92 ? 13.363 16.975 2.443 1.00 48.50 92 ARG A C 1
ATOM 699 O O . ARG A 1 92 ? 12.717 17.683 3.209 1.00 48.50 92 ARG A O 1
ATOM 706 N N . VAL A 1 93 ? 14.445 16.304 2.808 1.00 55.16 93 VAL A N 1
ATOM 707 C CA . VAL A 1 93 ? 15.062 16.377 4.132 1.00 55.16 93 VAL A CA 1
ATOM 708 C C . VAL A 1 93 ? 16.404 17.069 3.980 1.00 55.16 93 VAL A C 1
ATOM 710 O O . VAL A 1 93 ? 17.231 16.668 3.162 1.00 55.16 93 VAL A O 1
ATOM 713 N N . GLU A 1 94 ? 16.620 18.126 4.751 1.00 53.09 94 GLU A N 1
ATOM 714 C CA . GLU A 1 94 ? 17.926 18.772 4.825 1.00 53.09 94 GLU A CA 1
ATOM 715 C C . GLU A 1 94 ? 18.811 17.977 5.780 1.00 53.09 94 GLU A C 1
ATOM 717 O O . GLU A 1 94 ? 18.474 17.769 6.949 1.00 53.09 94 GLU A O 1
ATOM 722 N N . ALA A 1 95 ? 19.924 17.476 5.257 1.00 56.62 95 ALA A N 1
ATOM 723 C CA . ALA A 1 95 ? 20.942 16.849 6.069 1.00 56.62 95 ALA A CA 1
ATOM 724 C C . ALA A 1 95 ? 21.744 17.926 6.835 1.00 56.62 95 ALA A C 1
ATOM 726 O O . ALA A 1 95 ? 21.781 19.090 6.424 1.00 5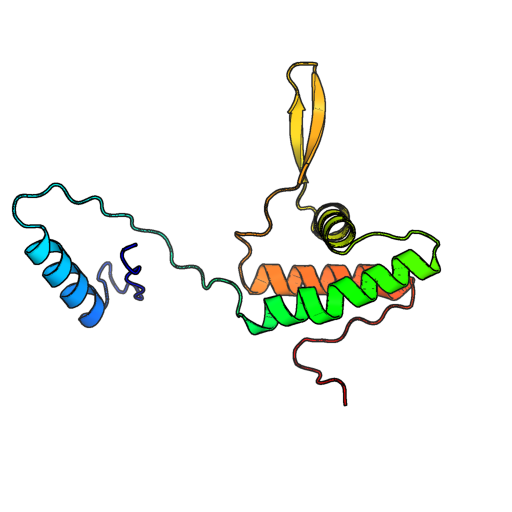6.62 95 ALA A O 1
ATOM 727 N N . PRO A 1 96 ? 22.391 17.568 7.962 1.00 61.34 96 PRO A N 1
ATOM 728 C CA . PRO A 1 96 ? 23.126 18.519 8.807 1.00 61.34 96 PRO A CA 1
ATOM 729 C C . PRO A 1 96 ? 24.289 19.235 8.101 1.00 61.34 96 PRO A C 1
ATOM 731 O O . PRO A 1 96 ? 24.815 20.215 8.618 1.00 61.34 96 PRO A O 1
ATOM 734 N N . ASP A 1 97 ? 24.705 18.726 6.943 1.00 69.38 97 ASP A N 1
ATOM 735 C CA . ASP A 1 97 ? 25.740 19.267 6.064 1.00 69.38 97 ASP A CA 1
ATOM 736 C C . ASP A 1 97 ? 25.205 20.312 5.060 1.00 69.38 97 ASP A C 1
ATOM 738 O O . ASP A 1 97 ? 25.976 20.853 4.270 1.00 69.38 97 ASP A O 1
ATOM 742 N N . GLY A 1 98 ? 23.899 20.606 5.077 1.00 59.12 98 GLY A N 1
ATOM 743 C CA . GLY A 1 98 ? 23.239 21.496 4.119 1.00 59.12 98 GLY A CA 1
ATOM 744 C C . GLY A 1 98 ? 22.860 20.817 2.798 1.00 59.12 98 GLY A C 1
ATOM 745 O O . GLY A 1 98 ? 22.311 21.472 1.907 1.00 59.12 98 GLY A O 1
ATOM 746 N N . THR A 1 99 ? 23.103 19.510 2.651 1.00 58.06 99 THR A N 1
ATOM 747 C CA . THR A 1 99 ? 22.707 18.750 1.462 1.00 58.06 99 THR A CA 1
ATOM 748 C C . THR A 1 99 ? 21.227 18.384 1.548 1.00 58.06 99 THR A C 1
ATOM 750 O O . THR A 1 99 ? 20.742 17.847 2.541 1.00 58.06 99 THR A O 1
ATOM 753 N N . SER A 1 100 ? 20.470 18.651 0.486 1.00 48.88 100 SER A N 1
ATOM 754 C CA . SER A 1 100 ? 19.076 18.208 0.394 1.00 48.88 100 SER A CA 1
ATOM 755 C C . SER A 1 100 ? 19.004 16.754 -0.069 1.00 48.88 100 SER A C 1
ATOM 757 O O . SER A 1 100 ? 19.348 16.449 -1.210 1.00 48.88 100 SER A O 1
ATOM 759 N N . LEU A 1 101 ? 18.529 15.864 0.801 1.00 55.25 101 LEU A N 1
ATOM 760 C CA . LEU A 1 101 ? 18.274 14.459 0.498 1.00 55.25 101 LEU A CA 1
ATOM 761 C C . LEU A 1 101 ? 16.776 14.229 0.277 1.00 55.25 101 LEU A C 1
ATOM 763 O O . LEU A 1 101 ? 15.930 14.798 0.962 1.00 55.25 101 LEU A O 1
ATOM 767 N N . TRP A 1 102 ? 16.433 13.368 -0.677 1.00 54.81 102 TRP A N 1
ATOM 768 C CA . TRP A 1 102 ? 15.050 12.942 -0.893 1.00 54.81 102 TRP A CA 1
ATOM 769 C C . TRP A 1 102 ? 14.777 11.686 -0.066 1.00 54.81 102 TRP A C 1
ATOM 771 O O . TRP A 1 102 ? 15.299 10.613 -0.376 1.00 54.81 102 TRP A O 1
ATOM 781 N N . GLN A 1 103 ? 13.965 11.802 0.984 1.00 50.66 103 GLN A N 1
ATOM 782 C CA . GLN A 1 103 ? 13.520 10.658 1.773 1.00 50.66 103 GLN A CA 1
ATOM 783 C C . GLN A 1 103 ? 12.223 10.106 1.182 1.00 50.66 103 GLN A C 1
ATOM 785 O O . GLN A 1 103 ? 11.232 10.820 1.054 1.00 50.66 103 GLN A O 1
ATOM 790 N N . ILE A 1 104 ? 12.225 8.821 0.822 1.00 54.62 104 ILE A N 1
ATOM 791 C CA . ILE A 1 104 ? 11.020 8.142 0.341 1.00 54.62 104 ILE A CA 1
ATOM 792 C C . ILE A 1 104 ? 10.134 7.834 1.550 1.00 54.62 104 ILE A C 1
ATOM 794 O O . ILE A 1 104 ? 10.507 7.020 2.399 1.00 54.62 104 ILE A O 1
ATOM 798 N N . GLU A 1 105 ? 8.961 8.455 1.623 1.00 56.09 105 GLU A N 1
ATOM 799 C CA . GLU A 1 105 ? 8.013 8.217 2.710 1.00 56.09 105 GLU A CA 1
ATOM 800 C C . GLU A 1 105 ? 7.451 6.795 2.657 1.00 56.09 105 GLU A C 1
ATOM 802 O O . GLU A 1 105 ? 7.380 6.136 1.612 1.00 56.09 105 GLU A O 1
ATOM 807 N N . THR A 1 106 ? 7.078 6.254 3.813 1.00 51.62 106 THR A N 1
ATOM 808 C CA . THR A 1 106 ? 6.518 4.906 3.894 1.00 51.62 106 THR A CA 1
ATOM 809 C C . THR A 1 106 ? 5.103 4.892 3.309 1.00 51.62 106 THR A C 1
ATOM 811 O O . THR A 1 106 ? 4.234 5.610 3.786 1.00 51.62 106 THR A O 1
ATOM 814 N N . SER A 1 107 ? 4.827 4.016 2.336 1.00 52.25 107 SER A N 1
ATOM 815 C CA . SER A 1 107 ? 3.506 3.836 1.699 1.00 52.25 107 SER A CA 1
ATOM 816 C C . SER A 1 107 ? 2.457 3.189 2.624 1.00 52.25 107 SER A C 1
ATOM 818 O O . SER A 1 107 ? 1.400 2.744 2.179 1.00 52.25 107 SER A O 1
ATOM 820 N N . THR A 1 108 ? 2.755 3.093 3.922 1.00 50.06 108 THR A N 1
ATOM 821 C CA . THR A 1 108 ? 1.984 2.371 4.939 1.00 50.06 108 THR A CA 1
ATOM 822 C C . THR A 1 108 ? 0.714 3.082 5.402 1.00 50.06 108 THR A C 1
ATOM 824 O O . THR A 1 108 ? -0.083 2.448 6.094 1.00 50.06 108 THR A O 1
ATOM 827 N N . GLU A 1 109 ? 0.499 4.347 5.026 1.00 52.69 109 GLU A N 1
ATOM 828 C CA . GLU A 1 109 ? -0.666 5.140 5.461 1.00 52.69 109 GLU A CA 1
ATOM 829 C C . GLU A 1 109 ? -1.684 5.469 4.359 1.00 52.69 109 GLU A C 1
ATOM 831 O O . GLU A 1 109 ? -2.711 6.089 4.654 1.00 52.69 109 GLU A O 1
ATOM 836 N N . LEU A 1 110 ? -1.443 5.010 3.125 1.00 62.44 110 LEU A N 1
ATOM 837 C CA . LEU A 1 110 ? -2.336 5.265 1.994 1.00 62.44 110 LEU A CA 1
ATOM 838 C C . LEU A 1 110 ? -3.695 4.599 2.211 1.00 62.44 110 LEU A C 1
ATOM 840 O O . LEU A 1 110 ? -3.800 3.409 2.536 1.00 62.44 110 LEU A O 1
ATOM 844 N N . THR A 1 111 ? -4.745 5.381 2.012 1.00 62.75 111 THR A N 1
ATOM 845 C CA . THR A 1 111 ? -6.123 4.908 1.916 1.00 62.75 111 THR A CA 1
ATOM 846 C C . THR A 1 111 ? -6.318 4.063 0.655 1.00 62.75 111 THR A C 1
ATOM 848 O O . THR A 1 111 ? -5.494 4.051 -0.256 1.00 62.75 111 THR A O 1
ATOM 851 N N . THR A 1 112 ? -7.430 3.326 0.585 1.00 66.31 112 THR A N 1
ATOM 852 C CA . THR A 1 112 ? -7.766 2.522 -0.601 1.00 66.31 112 THR A CA 1
ATOM 853 C C . THR A 1 112 ? -7.886 3.372 -1.868 1.00 66.31 112 THR A C 1
ATOM 855 O O . THR A 1 112 ? -7.490 2.899 -2.923 1.00 66.31 112 THR A O 1
ATOM 858 N N . GLN A 1 113 ? -8.379 4.611 -1.760 1.00 68.06 113 GLN A N 1
ATOM 859 C CA . GLN A 1 113 ? -8.492 5.519 -2.903 1.00 68.06 113 GLN A CA 1
ATOM 860 C C . GLN A 1 113 ? -7.112 5.977 -3.383 1.00 68.06 113 GLN A C 1
ATOM 862 O O . GLN A 1 113 ? -6.769 5.756 -4.535 1.00 68.06 113 GLN A O 1
ATOM 867 N N . GLU A 1 114 ? -6.280 6.498 -2.475 1.00 71.56 114 GLU A N 1
ATOM 868 C CA . GLU A 1 114 ? -4.912 6.935 -2.801 1.00 71.56 114 GLU A CA 1
ATOM 869 C C . GLU A 1 114 ? -4.057 5.791 -3.369 1.00 71.56 114 GLU A C 1
ATOM 871 O O . GLU A 1 114 ? -3.123 6.015 -4.135 1.00 71.56 114 GLU A O 1
ATOM 876 N N . TRP A 1 115 ? -4.372 4.549 -2.992 1.00 74.38 115 TRP A N 1
ATOM 877 C CA . TRP A 1 115 ? -3.739 3.359 -3.540 1.00 74.38 115 TRP A CA 1
ATOM 878 C C . TRP A 1 115 ? -4.134 3.074 -4.995 1.00 74.38 115 TRP A C 1
ATOM 880 O O . TRP A 1 115 ? -3.255 2.775 -5.801 1.00 74.38 115 TRP A O 1
ATOM 890 N N . GLU A 1 116 ? -5.424 3.144 -5.332 1.00 77.25 116 GLU A N 1
ATOM 891 C CA . GLU A 1 116 ? -5.887 2.986 -6.719 1.00 77.25 116 GLU A CA 1
ATOM 892 C C . GLU A 1 116 ? -5.362 4.129 -7.593 1.00 77.25 116 GLU A C 1
ATOM 894 O O . GLU A 1 116 ? -4.772 3.866 -8.638 1.00 77.25 116 GLU A O 1
ATOM 899 N N . ASP A 1 117 ? -5.422 5.369 -7.098 1.00 80.12 117 ASP A N 1
ATOM 900 C CA . ASP A 1 117 ? -4.857 6.535 -7.785 1.00 80.12 117 ASP A CA 1
ATOM 901 C C . ASP A 1 117 ? -3.348 6.350 -8.043 1.00 80.12 117 ASP A C 1
ATOM 903 O O . ASP A 1 117 ? -2.815 6.761 -9.076 1.00 80.12 117 ASP A O 1
ATOM 907 N N . TRP A 1 118 ? -2.626 5.707 -7.114 1.00 81.06 118 TRP A N 1
ATOM 908 C CA . TRP A 1 118 ? -1.216 5.379 -7.313 1.00 81.06 118 TRP A CA 1
ATOM 909 C C . TRP A 1 118 ? -1.003 4.288 -8.369 1.00 81.06 118 TRP A C 1
ATOM 911 O O . TRP A 1 118 ? -0.102 4.419 -9.198 1.00 81.06 118 TRP A O 1
ATOM 921 N N . LEU A 1 119 ? -1.823 3.234 -8.380 1.00 82.50 119 LEU A N 1
ATOM 922 C CA . LEU A 1 119 ? -1.770 2.204 -9.423 1.00 82.50 119 LEU A CA 1
ATOM 923 C C . LEU A 1 119 ? -2.073 2.784 -10.809 1.00 82.50 119 LEU A C 1
ATOM 925 O O . LEU A 1 119 ? -1.397 2.418 -11.769 1.00 82.50 119 LEU A O 1
ATOM 929 N N . ASP A 1 120 ? -3.010 3.724 -10.912 1.00 83.62 120 ASP A N 1
ATOM 930 C CA . ASP A 1 120 ? -3.317 4.422 -12.164 1.00 83.62 120 ASP A CA 1
ATOM 931 C C . ASP A 1 120 ? -2.138 5.263 -12.657 1.00 83.62 120 ASP A C 1
ATOM 933 O O . ASP A 1 120 ? -1.813 5.238 -13.845 1.00 83.62 120 ASP A O 1
ATOM 937 N N . LYS A 1 121 ? -1.411 5.927 -11.751 1.00 85.75 121 LYS A N 1
ATOM 938 C CA . LYS A 1 121 ? -0.151 6.600 -12.107 1.00 85.75 121 LYS A CA 1
ATOM 939 C C . LYS A 1 121 ? 0.902 5.614 -12.616 1.00 85.75 121 LYS A C 1
ATOM 941 O O . LYS A 1 121 ? 1.612 5.933 -13.566 1.00 85.75 121 LYS A O 1
ATOM 946 N N . ILE A 1 122 ? 1.002 4.420 -12.024 1.00 86.44 122 ILE A N 1
ATOM 947 C CA . ILE A 1 122 ? 1.924 3.370 -12.493 1.00 86.44 122 ILE A CA 1
ATOM 948 C C . ILE A 1 122 ? 1.518 2.877 -13.885 1.00 86.44 122 ILE A C 1
ATOM 950 O O . ILE A 1 122 ? 2.389 2.756 -14.742 1.00 86.44 122 ILE A O 1
ATOM 954 N N . ARG A 1 123 ? 0.222 2.665 -14.147 1.00 85.94 123 ARG A N 1
ATOM 955 C CA . ARG A 1 123 ? -0.297 2.319 -15.484 1.00 85.94 123 ARG A CA 1
ATOM 956 C C . ARG A 1 123 ? 0.041 3.390 -16.514 1.00 85.94 123 ARG A C 1
ATOM 958 O O . ARG A 1 123 ? 0.586 3.075 -17.566 1.00 85.94 123 ARG A O 1
ATOM 965 N N . ALA A 1 124 ? -0.230 4.653 -16.193 1.00 85.75 124 ALA A N 1
ATOM 966 C CA . ALA A 1 124 ? 0.058 5.780 -17.074 1.00 85.75 124 ALA A CA 1
ATOM 967 C C . ALA A 1 124 ? 1.562 5.933 -17.348 1.00 85.75 124 ALA A C 1
ATOM 969 O O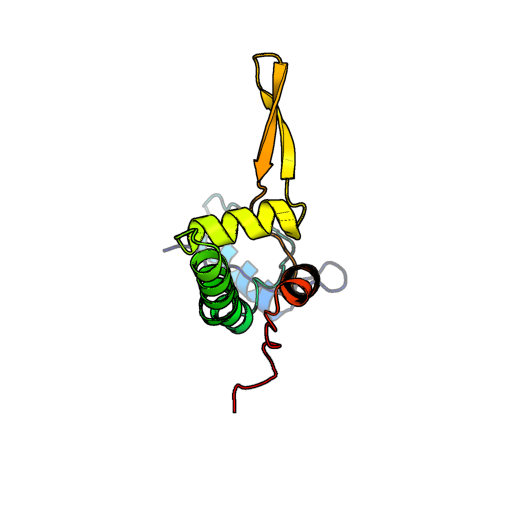 . ALA A 1 124 ? 1.954 6.262 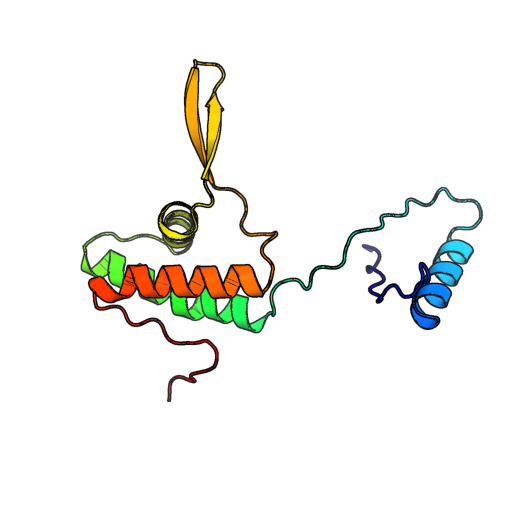-18.463 1.00 85.75 124 ALA A O 1
ATOM 970 N N . TRP A 1 125 ? 2.405 5.667 -16.347 1.00 87.81 125 TRP A N 1
ATOM 971 C CA . TRP A 1 125 ? 3.856 5.657 -16.511 1.00 87.81 125 TRP A CA 1
ATOM 972 C C . TRP A 1 125 ? 4.340 4.476 -17.364 1.00 87.81 125 TRP A C 1
ATOM 974 O O . TRP A 1 125 ? 5.264 4.647 -18.148 1.00 87.81 125 TRP A O 1
ATOM 984 N N . ALA A 1 126 ? 3.722 3.302 -17.230 1.00 86.25 126 ALA A N 1
ATOM 985 C CA . ALA A 1 126 ? 4.107 2.070 -17.916 1.00 86.25 126 ALA A CA 1
ATOM 986 C C . ALA A 1 126 ? 3.648 2.010 -19.389 1.00 86.25 126 ALA A C 1
ATOM 988 O O . ALA A 1 126 ? 4.356 1.451 -20.228 1.00 86.25 126 ALA A O 1
ATOM 989 N N . ALA A 1 127 ? 2.508 2.625 -19.722 1.00 87.12 127 ALA A N 1
ATOM 990 C CA . ALA A 1 127 ? 1.903 2.559 -21.055 1.00 87.12 127 ALA A CA 1
ATOM 991 C C . ALA A 1 127 ? 2.814 3.046 -22.209 1.00 87.12 127 ALA A C 1
ATOM 993 O O . ALA A 1 127 ? 2.880 2.358 -23.228 1.00 87.12 127 ALA A O 1
ATOM 994 N N . PRO A 1 128 ? 3.581 4.152 -22.087 1.00 86.88 128 PRO A N 1
ATOM 995 C CA . PRO A 1 128 ? 4.532 4.577 -23.121 1.00 86.88 128 PRO A CA 1
ATOM 996 C C . PRO A 1 128 ? 5.656 3.573 -23.400 1.00 86.88 128 PRO A C 1
ATOM 998 O O . PRO A 1 128 ? 6.246 3.607 -24.477 1.00 86.88 128 PRO A O 1
ATOM 1001 N N . PHE A 1 129 ? 5.957 2.691 -22.445 1.00 85.25 129 PHE A N 1
ATOM 1002 C CA . PHE A 1 129 ? 6.963 1.640 -22.593 1.00 85.25 129 PHE A CA 1
ATOM 1003 C C . PHE A 1 129 ? 6.370 0.326 -23.128 1.00 85.25 129 PHE A C 1
ATOM 1005 O O . PHE A 1 129 ? 7.071 -0.676 -23.186 1.00 85.25 129 PHE A O 1
ATOM 1012 N N . GLY A 1 130 ? 5.086 0.316 -23.507 1.00 83.88 130 GLY A N 1
ATOM 1013 C CA . GLY A 1 130 ? 4.393 -0.872 -24.012 1.00 83.88 130 GLY A CA 1
ATOM 1014 C C . GLY A 1 130 ? 3.946 -1.855 -22.927 1.00 83.88 130 GLY A C 1
ATOM 1015 O O . GLY A 1 130 ? 3.509 -2.954 -23.256 1.00 83.88 130 GLY A O 1
ATOM 1016 N N . LEU A 1 131 ? 4.035 -1.481 -21.644 1.00 86.44 131 LEU A N 1
ATOM 1017 C CA . LEU A 1 131 ? 3.612 -2.332 -20.535 1.00 86.44 131 LEU A CA 1
ATOM 1018 C C . LEU A 1 131 ? 2.179 -1.993 -20.099 1.00 86.44 131 LEU A C 1
ATOM 1020 O O . LEU A 1 131 ? 1.937 -0.993 -19.419 1.00 86.44 131 LEU A O 1
ATOM 1024 N N . GLU A 1 132 ? 1.232 -2.865 -20.441 1.00 84.62 132 GLU A N 1
ATOM 1025 C CA . GLU A 1 132 ? -0.169 -2.761 -20.017 1.00 84.62 132 GLU A CA 1
ATOM 1026 C C . GLU A 1 132 ? -0.399 -3.516 -18.703 1.00 84.62 132 GLU A C 1
ATOM 1028 O O . GLU A 1 132 ? -0.406 -4.744 -18.659 1.00 84.62 132 GLU A O 1
ATOM 1033 N N . ILE A 1 133 ? -0.573 -2.780 -17.603 1.00 84.69 133 ILE A N 1
ATOM 1034 C CA . ILE A 1 133 ? -0.786 -3.368 -16.273 1.00 84.69 133 ILE A CA 1
ATOM 1035 C C . ILE A 1 133 ? -2.295 -3.554 -16.032 1.00 84.69 133 ILE A C 1
ATOM 1037 O O . ILE A 1 133 ? -3.022 -2.554 -16.008 1.00 84.69 133 ILE A O 1
ATOM 1041 N N . PRO A 1 134 ? -2.774 -4.788 -15.777 1.00 79.75 134 PRO A N 1
ATOM 1042 C CA . PRO A 1 134 ? -4.203 -5.070 -15.662 1.00 79.75 134 PRO A CA 1
ATOM 1043 C C . PRO A 1 134 ? -4.852 -4.410 -14.436 1.00 79.75 134 PRO A C 1
ATOM 1045 O O . PRO A 1 134 ? -4.188 -3.972 -13.482 1.00 79.75 134 PRO A O 1
ATOM 1048 N N . TYR A 1 135 ? -6.182 -4.345 -14.430 1.00 76.81 135 TYR A N 1
ATOM 1049 C CA . TYR A 1 135 ? -6.929 -4.008 -13.218 1.00 76.81 135 TYR A CA 1
ATOM 1050 C C . TYR A 1 135 ? -7.065 -5.234 -12.303 1.00 76.81 135 TYR A C 1
ATOM 1052 O O . TYR A 1 135 ? -7.222 -6.345 -12.799 1.00 76.81 135 TYR A O 1
ATOM 1060 N N . PRO A 1 136 ? -7.082 -5.073 -10.961 1.00 65.75 136 PRO A N 1
ATOM 1061 C CA . PRO A 1 136 ? -7.252 -6.196 -10.028 1.00 65.75 136 PRO A CA 1
ATOM 1062 C C . PRO A 1 136 ? -8.522 -7.029 -10.282 1.00 65.75 136 PRO A C 1
ATOM 1064 O O . PRO A 1 136 ? -8.618 -8.176 -9.846 1.00 65.75 136 PRO A O 1
ATOM 1067 N N . ASN A 1 137 ? -9.502 -6.425 -10.960 1.00 60.69 137 ASN A N 1
ATOM 1068 C CA . ASN A 1 137 ? -10.824 -6.979 -11.236 1.00 60.69 137 ASN A CA 1
ATOM 1069 C C . ASN A 1 137 ? -10.912 -7.615 -12.633 1.00 60.69 137 ASN A C 1
ATOM 1071 O O . ASN A 1 137 ? -11.837 -8.382 -12.899 1.00 60.69 137 ASN A O 1
ATOM 1075 N N . GLU A 1 138 ? -9.960 -7.312 -13.515 1.00 55.91 138 GLU A N 1
ATOM 1076 C CA . GLU A 1 138 ? -9.791 -7.994 -14.791 1.00 55.91 138 GLU A CA 1
ATOM 1077 C C . GLU A 1 138 ? -8.986 -9.254 -14.506 1.00 55.91 138 GLU A C 1
ATOM 1079 O O . GLU A 1 138 ? -7.759 -9.251 -14.419 1.00 55.91 138 GLU A O 1
ATOM 1084 N N . ARG A 1 139 ? -9.699 -10.356 -14.264 1.00 39.00 139 ARG A N 1
ATOM 1085 C CA . ARG A 1 139 ? -9.058 -11.667 -14.249 1.00 39.00 139 ARG A CA 1
ATOM 1086 C C . ARG A 1 139 ? -8.321 -11.841 -15.574 1.00 39.00 139 ARG A C 1
ATOM 1088 O O . ARG A 1 139 ? -8.948 -11.737 -16.624 1.00 39.00 139 ARG A O 1
ATOM 1095 N N . ALA A 1 140 ? -7.028 -12.155 -15.488 1.00 38.69 140 ALA A N 1
ATOM 1096 C CA . ALA A 1 140 ? -6.330 -12.872 -16.541 1.00 38.69 140 ALA A CA 1
ATOM 1097 C C . ALA A 1 140 ? -7.190 -14.095 -16.890 1.00 38.69 140 ALA A C 1
ATOM 1099 O O . ALA A 1 140 ? -7.393 -14.973 -16.043 1.00 38.69 140 ALA A O 1
ATOM 1100 N N . ALA A 1 141 ? -7.808 -14.042 -18.066 1.00 32.88 141 ALA A N 1
ATOM 1101 C CA . ALA A 1 141 ? -8.449 -15.187 -18.688 1.00 32.88 141 ALA A CA 1
ATOM 1102 C C . ALA A 1 141 ? -7.371 -16.153 -19.187 1.00 32.88 141 ALA A C 1
ATOM 1104 O O . ALA A 1 141 ? -6.301 -15.661 -19.614 1.00 32.88 141 ALA A O 1
#

Secondary structure (DSSP, 8-state):
-PPPP----EETTEE-HHHHHHHHHHHHTTTTS--------------HHHHHHIIIIIHHHHHHHHHHTT----HHHHHHHHHHHTS--EEEEE-TTS-EEEEE--GGG--HHHHHHHHHHHHHHHGGGT--PPPTTS---

Sequence (141 aa):
MKPAPIISPVLNGKLSPAASGILRNTLNALEGKTASIVIKQHRRKRSVPQNGFYWGVVIPMVCGLFAEYGNAADQETVHRFLKGQVGDMKTRVEAPDGTSLWQIETSTELTTQEWEDWLDKIRAWAAPFGLEIPYPNERAA

Radius of gyration: 21.45 Å; chains: 1; bounding box: 49×37×64 Å

pLDDT: mean 74.81, std 14.13, range [32.88, 90.75]